Protein AF-A0A9D2NSE6-F1 (afdb_monomer_lite)

Structure (mmCIF, N/CA/C/O backbone):
data_AF-A0A9D2NSE6-F1
#
_entry.id   AF-A0A9D2NSE6-F1
#
loop_
_atom_site.group_PDB
_atom_site.id
_atom_site.type_symbol
_atom_site.label_atom_id
_atom_site.label_alt_id
_atom_site.label_comp_id
_atom_site.label_asym_id
_atom_site.label_entity_id
_atom_site.label_seq_id
_atom_site.pdbx_PDB_ins_code
_atom_site.Cartn_x
_atom_site.Cartn_y
_atom_site.Cartn_z
_atom_site.occupancy
_atom_site.B_iso_or_equiv
_atom_site.auth_seq_id
_atom_site.auth_comp_id
_atom_site.auth_asym_id
_atom_site.auth_atom_id
_atom_site.pdbx_PDB_model_num
ATOM 1 N N . MET A 1 1 ? -14.611 -9.657 7.218 1.00 71.12 1 MET A N 1
ATOM 2 C CA . MET A 1 1 ? -13.631 -9.070 8.160 1.00 71.12 1 MET A CA 1
ATOM 3 C C . MET A 1 1 ? -12.341 -9.881 8.215 1.00 71.12 1 MET A C 1
ATOM 5 O O . MET A 1 1 ? -11.346 -9.381 7.720 1.00 71.12 1 MET A O 1
ATOM 9 N N . ILE A 1 2 ? -12.349 -11.132 8.695 1.00 82.56 2 ILE A N 1
ATOM 10 C CA . ILE A 1 2 ? -11.124 -11.952 8.850 1.00 82.56 2 ILE A CA 1
ATOM 11 C C . ILE A 1 2 ? -10.348 -12.125 7.530 1.00 82.56 2 ILE A C 1
ATOM 13 O O . ILE A 1 2 ? -9.173 -11.786 7.478 1.00 82.56 2 ILE A O 1
ATOM 17 N N . ARG A 1 3 ? -11.019 -12.515 6.432 1.00 88.94 3 ARG A N 1
ATOM 18 C CA . ARG A 1 3 ? -10.383 -12.652 5.101 1.00 88.94 3 ARG A CA 1
ATOM 19 C C . ARG A 1 3 ? -9.659 -11.383 4.636 1.00 88.94 3 ARG A C 1
ATOM 21 O O . ARG A 1 3 ? -8.549 -11.450 4.132 1.00 88.94 3 ARG A O 1
ATOM 28 N N . HIS A 1 4 ? -10.280 -10.223 4.843 1.00 88.62 4 HIS A N 1
ATOM 29 C CA . HIS A 1 4 ? -9.702 -8.935 4.457 1.00 88.62 4 HIS A CA 1
ATOM 30 C C . HIS A 1 4 ? -8.431 -8.618 5.256 1.00 88.62 4 HIS A C 1
ATOM 32 O O . HIS A 1 4 ? -7.447 -8.169 4.682 1.00 88.62 4 HIS A O 1
ATOM 38 N N . VAL A 1 5 ? -8.428 -8.911 6.561 1.00 89.44 5 VAL A N 1
ATOM 39 C CA . VAL A 1 5 ? -7.245 -8.738 7.417 1.00 89.44 5 VAL A CA 1
ATOM 40 C C . VAL A 1 5 ? -6.118 -9.681 6.993 1.00 89.44 5 VAL A C 1
ATOM 42 O O . VAL A 1 5 ? -4.980 -9.237 6.890 1.00 89.44 5 VAL A O 1
ATOM 45 N N . CYS A 1 6 ? -6.420 -10.945 6.674 1.00 91.75 6 CYS A N 1
ATOM 46 C CA . CYS A 1 6 ? -5.422 -11.886 6.157 1.00 91.75 6 CYS A CA 1
ATOM 47 C C . CYS A 1 6 ? -4.772 -11.377 4.863 1.00 91.75 6 CYS A C 1
ATOM 49 O O . CYS A 1 6 ? -3.548 -11.385 4.757 1.00 91.75 6 CYS A O 1
ATOM 51 N N . TYR A 1 7 ? -5.565 -10.872 3.910 1.00 92.69 7 TYR A N 1
ATOM 52 C CA . TYR A 1 7 ? -5.023 -10.286 2.681 1.00 92.69 7 TYR A CA 1
ATOM 53 C C . TYR A 1 7 ? -4.206 -9.022 2.939 1.00 92.69 7 TYR A C 1
ATOM 55 O O . TYR A 1 7 ? -3.170 -8.846 2.310 1.00 92.69 7 TYR A O 1
ATOM 63 N N . ALA A 1 8 ? -4.620 -8.167 3.877 1.00 92.06 8 ALA A N 1
ATOM 64 C CA . ALA A 1 8 ? -3.844 -6.989 4.249 1.00 92.06 8 ALA A CA 1
ATOM 65 C C . ALA A 1 8 ? -2.481 -7.375 4.846 1.00 92.06 8 ALA A C 1
ATOM 67 O O . ALA A 1 8 ? -1.469 -6.781 4.485 1.00 92.06 8 ALA A O 1
ATOM 68 N N . ILE A 1 9 ? -2.432 -8.398 5.707 1.00 93.19 9 ILE A N 1
ATOM 69 C CA . ILE A 1 9 ? -1.177 -8.918 6.271 1.00 93.19 9 ILE A CA 1
ATOM 70 C C . ILE A 1 9 ? -0.292 -9.492 5.162 1.00 93.19 9 ILE A C 1
ATOM 72 O O . ILE A 1 9 ? 0.872 -9.113 5.065 1.00 93.19 9 ILE A O 1
ATOM 76 N N . ALA A 1 10 ? -0.841 -10.348 4.296 1.00 94.62 10 ALA A N 1
ATOM 77 C CA . ALA A 1 10 ? -0.094 -10.914 3.174 1.00 94.62 10 ALA A CA 1
ATOM 78 C C . ALA A 1 10 ? 0.463 -9.811 2.258 1.00 94.62 10 ALA A C 1
ATOM 80 O O . ALA A 1 10 ? 1.653 -9.804 1.963 1.00 94.62 10 ALA A O 1
ATOM 81 N N . LEU A 1 11 ? -0.365 -8.824 1.898 1.00 93.94 11 LEU A N 1
ATOM 82 C CA . LEU A 1 11 ? 0.042 -7.665 1.102 1.00 93.94 11 LEU A CA 1
ATOM 83 C C . LEU A 1 11 ? 1.183 -6.889 1.770 1.00 93.94 11 LEU A C 1
ATOM 85 O O . LEU A 1 11 ? 2.143 -6.525 1.104 1.00 93.94 11 LEU A O 1
ATOM 89 N N . THR A 1 12 ? 1.094 -6.666 3.082 1.00 93.00 12 THR A N 1
ATOM 90 C CA . THR A 1 12 ? 2.123 -5.971 3.873 1.00 93.00 12 THR A CA 1
ATOM 91 C C . THR A 1 12 ? 3.460 -6.699 3.799 1.00 93.00 12 THR A C 1
ATOM 93 O O . THR A 1 12 ? 4.483 -6.084 3.506 1.00 93.00 12 THR A O 1
ATOM 96 N N . VAL A 1 13 ? 3.448 -8.009 4.059 1.00 94.75 13 VAL A N 1
ATOM 97 C CA . VAL A 1 13 ? 4.656 -8.842 4.079 1.00 94.75 13 VAL A CA 1
ATOM 98 C C . VAL A 1 13 ? 5.269 -8.918 2.685 1.00 94.75 13 VAL A C 1
ATOM 100 O O . VAL A 1 13 ? 6.463 -8.673 2.534 1.00 94.75 13 VAL A O 1
ATOM 103 N N . CYS A 1 14 ? 4.461 -9.177 1.656 1.00 94.44 14 CYS A N 1
ATOM 104 C CA . CYS A 1 14 ? 4.936 -9.219 0.277 1.00 94.44 14 CYS A CA 1
ATOM 105 C C . CYS A 1 14 ? 5.496 -7.865 -0.176 1.00 94.44 14 CYS A C 1
ATOM 107 O O . CYS A 1 14 ? 6.561 -7.838 -0.781 1.00 94.44 14 CYS A O 1
ATOM 109 N N . ALA A 1 15 ? 4.834 -6.749 0.146 1.00 92.06 15 ALA A N 1
ATOM 110 C CA . ALA A 1 15 ? 5.314 -5.414 -0.210 1.00 92.06 15 ALA A CA 1
ATOM 111 C C . ALA A 1 15 ? 6.628 -5.057 0.504 1.00 92.06 15 ALA A C 1
ATOM 113 O O . ALA A 1 15 ? 7.501 -4.441 -0.101 1.00 92.06 15 ALA A O 1
ATOM 114 N N . LEU A 1 16 ? 6.791 -5.467 1.768 1.00 91.69 16 LEU A N 1
ATOM 115 C CA . LEU A 1 16 ? 8.039 -5.294 2.512 1.00 91.69 16 LEU A CA 1
ATOM 116 C C . LEU A 1 16 ? 9.179 -6.110 1.890 1.00 91.69 16 LEU A C 1
ATOM 118 O O . LEU A 1 16 ? 10.245 -5.559 1.634 1.00 91.69 16 LEU A O 1
ATOM 122 N N . LEU A 1 17 ? 8.954 -7.401 1.626 1.00 93.94 17 LEU A N 1
ATOM 123 C CA . LEU A 1 17 ? 9.956 -8.267 0.998 1.00 93.94 17 LEU A CA 1
ATOM 124 C C . LEU A 1 17 ? 10.332 -7.757 -0.393 1.00 93.94 17 LEU A C 1
ATOM 126 O O . LEU A 1 17 ? 11.513 -7.641 -0.700 1.00 93.94 17 LEU A O 1
ATOM 130 N N . HIS A 1 18 ? 9.339 -7.377 -1.198 1.00 91.25 18 HIS A N 1
ATOM 131 C CA . HIS A 1 18 ? 9.561 -6.778 -2.508 1.00 91.25 18 HIS A CA 1
ATOM 132 C C . HIS A 1 18 ? 10.416 -5.509 -2.409 1.00 91.25 18 HIS A C 1
ATOM 134 O O . HIS A 1 18 ? 11.391 -5.382 -3.138 1.00 91.25 18 HIS A O 1
ATOM 140 N N . GLY A 1 19 ? 10.101 -4.605 -1.475 1.00 87.81 19 GLY A N 1
ATOM 141 C CA . GLY A 1 19 ? 10.863 -3.374 -1.267 1.00 87.81 19 GLY A CA 1
ATOM 142 C C . GLY A 1 19 ? 12.290 -3.597 -0.757 1.00 87.81 19 GLY A C 1
ATOM 143 O O . GLY A 1 19 ? 13.181 -2.851 -1.143 1.00 87.81 19 GLY A O 1
ATOM 144 N N . LEU A 1 20 ? 12.525 -4.618 0.073 1.00 87.56 20 LEU A N 1
ATOM 145 C CA . LEU A 1 20 ? 13.869 -4.986 0.546 1.00 87.56 20 LEU A CA 1
ATOM 146 C C . LEU A 1 20 ? 14.722 -5.640 -0.548 1.00 87.56 20 LEU A C 1
ATOM 148 O O . LEU A 1 20 ? 15.937 -5.480 -0.550 1.00 87.56 20 LEU A O 1
ATOM 152 N N . MET A 1 21 ? 14.093 -6.391 -1.453 1.00 87.88 21 MET A N 1
ATOM 153 C CA . MET A 1 21 ? 14.761 -7.044 -2.584 1.00 87.88 21 MET A CA 1
ATOM 154 C C . MET A 1 21 ? 14.919 -6.118 -3.797 1.00 87.88 21 MET A C 1
ATOM 156 O O . MET A 1 21 ? 15.659 -6.444 -4.726 1.00 87.88 21 MET A O 1
ATOM 160 N N . ALA A 1 22 ? 14.211 -4.988 -3.819 1.00 80.12 22 ALA A N 1
ATOM 161 C CA . ALA A 1 22 ? 14.322 -3.993 -4.869 1.00 80.12 22 ALA A CA 1
ATOM 162 C C . ALA A 1 22 ? 15.662 -3.249 -4.736 1.00 80.12 22 ALA A C 1
ATOM 164 O O . ALA A 1 22 ? 15.848 -2.430 -3.840 1.00 80.12 22 ALA A O 1
ATOM 165 N N . ASN A 1 23 ? 16.591 -3.553 -5.645 1.00 77.06 23 ASN A N 1
ATOM 166 C CA . ASN A 1 23 ? 17.834 -2.803 -5.855 1.00 77.06 23 ASN A CA 1
ATOM 167 C C . ASN A 1 23 ? 17.555 -1.402 -6.451 1.00 77.06 23 ASN A C 1
ATOM 169 O O . ASN A 1 23 ? 16.403 -0.976 -6.544 1.00 77.06 23 ASN A O 1
ATOM 173 N N . ASP A 1 24 ? 18.604 -0.706 -6.907 1.00 76.62 24 ASP A N 1
ATOM 174 C CA . ASP A 1 24 ? 18.570 0.608 -7.576 1.00 76.62 24 ASP A CA 1
ATOM 175 C C . ASP A 1 24 ? 17.892 0.595 -8.967 1.00 76.62 24 ASP A C 1
ATOM 177 O O . ASP A 1 24 ? 18.428 1.072 -9.965 1.00 76.62 24 ASP A O 1
ATOM 181 N N . ALA A 1 25 ? 16.687 0.036 -9.053 1.00 80.00 25 ALA A N 1
ATOM 182 C CA . ALA A 1 25 ? 15.853 0.092 -10.240 1.00 80.00 25 ALA A CA 1
ATOM 183 C C . ALA A 1 25 ? 15.258 1.507 -10.413 1.00 80.00 25 ALA A C 1
ATOM 185 O O . ALA A 1 25 ? 14.899 2.150 -9.417 1.00 80.00 25 ALA A O 1
ATOM 186 N N . PRO A 1 26 ? 15.056 1.986 -11.654 1.00 79.38 26 PRO A N 1
ATOM 187 C CA . PRO A 1 26 ? 14.500 3.317 -11.933 1.00 79.38 26 PRO A CA 1
ATOM 188 C C . PRO A 1 26 ? 13.128 3.550 -11.271 1.00 79.38 26 PRO A C 1
ATOM 190 O O . PRO A 1 26 ? 12.820 4.652 -10.813 1.00 79.38 26 PRO A O 1
ATOM 193 N N . ALA A 1 27 ? 12.330 2.492 -11.099 1.00 85.56 27 ALA A N 1
ATOM 194 C CA . ALA A 1 27 ? 11.032 2.562 -10.435 1.00 85.56 27 ALA A CA 1
ATOM 195 C C . ALA A 1 27 ? 11.078 2.565 -8.891 1.00 85.56 27 ALA A C 1
ATOM 197 O O . ALA A 1 27 ? 10.025 2.697 -8.252 1.00 85.56 27 ALA A O 1
ATOM 198 N N . MET A 1 28 ? 12.256 2.486 -8.259 1.00 88.88 28 MET A N 1
ATOM 199 C CA . MET A 1 28 ? 12.384 2.357 -6.801 1.00 88.88 28 MET A CA 1
ATOM 200 C C . MET A 1 28 ? 11.778 3.542 -6.034 1.00 88.88 28 MET A C 1
ATOM 202 O O . MET A 1 28 ? 11.146 3.345 -4.994 1.00 88.88 28 MET A O 1
ATOM 206 N N . LEU A 1 29 ? 11.911 4.773 -6.542 1.00 89.38 29 LEU A N 1
ATOM 207 C CA . LEU A 1 29 ? 11.335 5.953 -5.884 1.00 89.38 29 LEU A CA 1
ATOM 208 C C . LEU A 1 29 ? 9.804 5.860 -5.803 1.00 89.38 29 LEU A C 1
ATOM 210 O O . LEU A 1 29 ? 9.224 6.054 -4.735 1.00 89.38 29 LEU A O 1
ATOM 214 N N . SER A 1 30 ? 9.157 5.502 -6.916 1.00 91.75 30 SER A N 1
ATOM 215 C CA . SER A 1 30 ? 7.701 5.314 -6.963 1.00 91.75 30 SER A CA 1
ATOM 216 C C . SER A 1 30 ? 7.228 4.184 -6.038 1.00 91.75 30 SER A C 1
ATOM 218 O O . SER A 1 30 ? 6.219 4.338 -5.347 1.00 91.75 30 SER A O 1
ATOM 220 N N . GLY A 1 31 ? 8.008 3.100 -5.932 1.00 91.19 31 GLY A N 1
ATOM 221 C CA . GLY A 1 31 ? 7.734 1.989 -5.019 1.00 91.19 31 GLY A CA 1
ATOM 222 C C . GLY A 1 31 ? 7.819 2.397 -3.547 1.00 91.19 31 GLY A C 1
ATOM 223 O O . GLY A 1 31 ? 6.923 2.079 -2.766 1.00 91.19 31 GLY A O 1
ATOM 224 N N . LYS A 1 32 ? 8.833 3.187 -3.163 1.00 91.75 32 LYS A N 1
ATOM 225 C CA . LYS A 1 32 ? 8.977 3.720 -1.793 1.00 91.75 32 LYS A CA 1
ATOM 226 C C . LYS A 1 32 ? 7.788 4.593 -1.388 1.00 91.75 32 LYS A C 1
ATOM 228 O O . LYS A 1 32 ? 7.280 4.452 -0.277 1.00 91.75 32 LYS A O 1
ATOM 233 N N . ILE A 1 33 ? 7.306 5.455 -2.288 1.00 93.12 33 ILE A N 1
ATOM 234 C CA . ILE A 1 33 ? 6.133 6.309 -2.034 1.00 93.12 33 ILE A CA 1
ATOM 235 C C . ILE A 1 33 ? 4.874 5.451 -1.829 1.00 93.12 33 ILE A C 1
ATOM 237 O O . ILE A 1 33 ? 4.147 5.649 -0.852 1.00 93.12 33 ILE A O 1
ATOM 241 N N . ALA A 1 34 ? 4.638 4.467 -2.705 1.00 94.50 34 ALA A N 1
ATOM 242 C CA . ALA A 1 34 ? 3.516 3.536 -2.574 1.00 94.50 34 ALA A CA 1
ATOM 243 C C . ALA A 1 34 ? 3.583 2.740 -1.258 1.00 94.50 34 ALA A C 1
ATOM 245 O O . ALA A 1 34 ? 2.572 2.572 -0.571 1.00 94.50 34 ALA A O 1
ATOM 246 N N . TRP A 1 35 ? 4.784 2.310 -0.867 1.00 94.06 35 TRP A N 1
ATOM 247 C CA . TRP A 1 35 ? 5.020 1.564 0.363 1.00 94.06 35 TRP A CA 1
ATOM 248 C C . TRP A 1 35 ? 4.744 2.396 1.624 1.00 94.06 35 TRP A C 1
ATOM 250 O O . TRP A 1 35 ? 4.049 1.927 2.526 1.00 94.06 35 TRP A O 1
ATOM 260 N N . ILE A 1 36 ? 5.188 3.657 1.673 1.00 93.88 36 ILE A N 1
ATOM 261 C CA . ILE A 1 36 ? 4.881 4.574 2.786 1.00 93.88 36 ILE A CA 1
ATOM 262 C C . ILE A 1 36 ? 3.366 4.787 2.910 1.00 93.88 36 ILE A C 1
ATOM 264 O O . ILE A 1 36 ? 2.818 4.720 4.013 1.00 93.88 36 ILE A O 1
ATOM 268 N N . ALA A 1 37 ? 2.666 4.994 1.792 1.00 94.38 37 ALA A N 1
ATOM 269 C CA . ALA A 1 37 ? 1.213 5.146 1.797 1.00 94.38 37 ALA A CA 1
ATOM 270 C C . ALA A 1 37 ? 0.501 3.879 2.311 1.00 94.38 37 ALA A C 1
ATOM 272 O O . ALA A 1 37 ? -0.446 3.977 3.097 1.00 94.38 37 ALA A O 1
ATOM 273 N N . LEU A 1 38 ? 0.987 2.690 1.935 1.00 94.69 38 LEU A N 1
ATOM 274 C CA . LEU A 1 38 ? 0.489 1.413 2.451 1.00 94.69 38 LEU A CA 1
ATOM 275 C C . LEU A 1 38 ? 0.722 1.285 3.967 1.00 94.69 38 LEU A C 1
ATOM 277 O O . LEU A 1 38 ? -0.190 0.879 4.689 1.00 94.69 38 LEU A O 1
ATOM 281 N N . MET A 1 39 ? 1.892 1.689 4.477 1.00 93.25 39 MET A N 1
ATOM 282 C CA . MET A 1 39 ? 2.167 1.701 5.921 1.00 93.25 39 MET A CA 1
ATOM 283 C C . MET A 1 39 ? 1.215 2.629 6.676 1.00 93.25 39 MET A C 1
ATOM 285 O O . MET A 1 39 ? 0.671 2.242 7.711 1.00 93.25 39 MET A O 1
ATOM 289 N N . LEU A 1 40 ? 0.941 3.822 6.141 1.00 93.56 40 LEU A N 1
ATOM 290 C CA . LEU A 1 40 ? -0.043 4.741 6.719 1.00 93.56 40 LEU A CA 1
ATO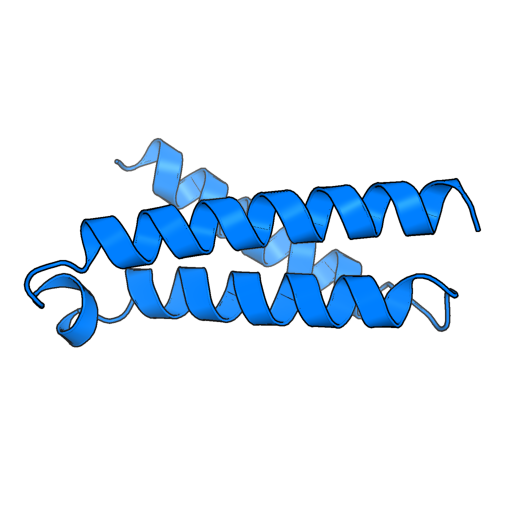M 291 C C . LEU A 1 40 ? -1.451 4.129 6.730 1.00 93.56 40 LEU A C 1
ATOM 293 O O . LEU A 1 40 ? -2.178 4.275 7.717 1.00 93.56 40 LEU A O 1
ATOM 297 N N . LEU A 1 41 ? -1.830 3.406 5.671 1.00 94.50 41 LEU A N 1
ATOM 298 C CA . LEU A 1 41 ? -3.118 2.717 5.594 1.00 94.50 41 LEU A CA 1
ATOM 299 C C . LEU A 1 41 ? -3.254 1.665 6.694 1.00 94.50 41 LEU A C 1
ATOM 301 O O . LEU A 1 41 ? -4.264 1.642 7.405 1.00 94.50 41 LEU A O 1
ATOM 305 N N . ILE A 1 42 ? -2.226 0.843 6.882 1.00 93.19 42 ILE A N 1
ATOM 306 C CA . ILE A 1 42 ? -2.206 -0.204 7.906 1.00 93.19 42 ILE A CA 1
ATOM 307 C C . ILE A 1 42 ? -2.182 0.410 9.304 1.00 93.19 42 ILE A C 1
ATOM 309 O O . ILE A 1 42 ? -2.960 -0.004 10.163 1.00 93.19 42 ILE A O 1
ATOM 313 N N . LEU A 1 43 ? -1.371 1.446 9.534 1.00 91.56 43 LEU A N 1
ATOM 314 C CA . LEU A 1 43 ? -1.310 2.145 10.817 1.00 91.56 43 LEU A CA 1
ATOM 315 C C . LEU A 1 43 ? -2.666 2.760 11.185 1.00 91.56 43 LEU A C 1
ATOM 317 O O . LEU A 1 43 ? -3.119 2.631 12.326 1.00 91.56 43 LEU A O 1
ATOM 321 N N . SER A 1 44 ? -3.355 3.353 10.202 1.00 91.31 44 SER A N 1
ATOM 322 C CA . SER A 1 44 ? -4.714 3.870 10.383 1.00 91.31 44 SER A CA 1
ATOM 323 C C . SER A 1 44 ? -5.697 2.774 10.789 1.00 91.31 44 SER A C 1
ATOM 325 O O . SER A 1 44 ? -6.631 3.037 11.547 1.00 91.31 44 SER A O 1
ATOM 327 N N . ALA A 1 45 ? -5.491 1.545 10.309 1.00 88.44 45 ALA A N 1
ATOM 328 C CA . ALA A 1 45 ? -6.344 0.412 10.615 1.00 88.44 45 ALA A CA 1
ATOM 329 C C . ALA A 1 45 ? -6.022 -0.194 11.985 1.00 88.44 45 ALA A C 1
ATOM 331 O O . ALA A 1 45 ? -6.951 -0.446 12.749 1.00 88.44 45 ALA A O 1
ATOM 332 N N . VAL A 1 46 ? -4.749 -0.410 12.326 1.00 88.56 46 VAL A N 1
ATOM 333 C CA . VAL A 1 46 ? -4.308 -1.042 13.586 1.00 88.56 46 VAL A CA 1
ATOM 334 C C . VAL A 1 46 ? -4.534 -0.128 14.793 1.00 88.56 46 VAL A C 1
ATOM 336 O O . VAL A 1 46 ? -4.906 -0.606 15.866 1.00 88.56 46 VAL A O 1
ATOM 339 N N . SER A 1 47 ? -4.380 1.188 14.631 1.00 87.88 47 SER A N 1
ATOM 340 C CA . SER A 1 47 ? -4.548 2.142 15.727 1.00 87.88 47 SER A CA 1
ATOM 341 C C . SER A 1 47 ? -5.998 2.197 16.218 1.00 87.88 47 SER A C 1
ATOM 343 O O . SER A 1 47 ? -6.879 2.792 15.590 1.00 87.88 47 SER A O 1
ATOM 345 N N . ARG A 1 48 ? -6.249 1.621 17.403 1.00 84.56 48 ARG A N 1
ATOM 346 C CA . ARG A 1 48 ? -7.571 1.627 18.055 1.00 84.56 48 ARG A CA 1
ATOM 347 C C . ARG A 1 48 ? -8.100 3.050 18.252 1.00 84.56 48 ARG A C 1
ATOM 349 O O . ARG A 1 48 ? -9.281 3.290 18.034 1.00 84.56 48 ARG A O 1
ATOM 356 N N . ARG A 1 49 ? -7.208 3.995 18.578 1.00 84.12 49 ARG A N 1
ATOM 357 C CA . ARG A 1 49 ? -7.518 5.426 18.726 1.00 84.12 49 ARG A CA 1
ATOM 358 C C . ARG A 1 49 ? -7.982 6.065 17.418 1.00 84.12 49 ARG A C 1
ATOM 360 O O . ARG A 1 49 ? -8.820 6.957 17.449 1.00 84.12 49 ARG A O 1
ATOM 367 N N . MET A 1 50 ? -7.424 5.656 16.280 1.00 82.38 50 MET A N 1
ATOM 368 C CA . MET A 1 50 ? -7.853 6.173 14.978 1.00 82.38 50 MET A CA 1
ATOM 369 C C . MET A 1 50 ? -9.174 5.548 14.549 1.00 82.38 50 MET A C 1
ATOM 371 O O . MET A 1 50 ? -10.035 6.263 14.049 1.00 82.38 50 MET A O 1
ATOM 375 N N . ARG A 1 51 ? -9.361 4.248 14.801 1.00 85.88 51 ARG A N 1
ATOM 376 C CA . ARG A 1 51 ? -10.567 3.511 14.408 1.00 85.88 51 ARG A CA 1
ATOM 377 C C . ARG A 1 51 ? -11.843 4.014 15.091 1.00 85.88 51 ARG A C 1
ATOM 379 O O . ARG A 1 51 ? -12.915 3.923 14.506 1.00 85.88 51 ARG A O 1
ATOM 386 N N . THR A 1 52 ? -11.734 4.552 16.306 1.00 87.12 52 THR A N 1
ATOM 387 C CA . THR A 1 52 ? -12.872 5.117 17.051 1.00 87.12 52 THR A CA 1
ATOM 388 C C . THR A 1 52 ? -13.223 6.549 16.650 1.00 87.12 52 THR A C 1
ATOM 390 O O . THR A 1 52 ? -14.254 7.057 17.086 1.00 87.12 52 THR A O 1
ATOM 393 N N . ARG A 1 53 ? -12.403 7.223 15.829 1.00 88.88 53 ARG A N 1
ATOM 394 C CA . ARG A 1 53 ? -12.707 8.590 15.390 1.00 88.88 53 ARG A CA 1
ATOM 395 C C . ARG A 1 53 ? -13.858 8.604 14.376 1.00 88.88 53 ARG A C 1
ATOM 397 O O . ARG A 1 53 ? -13.860 7.790 13.444 1.00 88.88 53 ARG A O 1
ATOM 404 N N . PRO A 1 54 ? -14.790 9.568 14.483 1.00 86.31 54 PRO A N 1
ATOM 405 C CA . PRO A 1 54 ? -15.806 9.770 13.460 1.00 86.31 54 PRO A CA 1
ATOM 406 C C . PRO A 1 54 ? -15.123 10.078 12.120 1.00 86.31 54 PRO A C 1
ATOM 408 O O . PRO A 1 54 ? -14.191 10.876 12.048 1.00 86.31 54 PRO A O 1
ATOM 411 N N . GLY A 1 55 ? -15.545 9.391 11.058 1.00 88.94 55 GLY A N 1
ATOM 412 C CA . GLY A 1 55 ? -14.960 9.544 9.722 1.00 88.94 55 GLY A CA 1
ATOM 413 C C . GLY A 1 55 ? -13.748 8.655 9.416 1.00 88.94 55 GLY A C 1
ATOM 414 O O . GLY A 1 55 ? -13.286 8.674 8.274 1.00 88.94 55 GLY A O 1
ATOM 415 N N . TRP A 1 56 ? -13.279 7.816 10.351 1.00 92.94 56 TRP A N 1
ATOM 416 C CA . TRP A 1 56 ? -12.187 6.860 10.098 1.00 92.94 56 TRP A CA 1
ATOM 417 C C . TRP A 1 56 ? -12.413 6.020 8.837 1.00 92.94 56 TRP A C 1
ATOM 419 O O . TRP A 1 56 ? -11.526 5.915 7.996 1.00 92.94 56 TRP A O 1
ATOM 429 N N . ALA A 1 57 ? -13.623 5.482 8.659 1.00 91.31 57 ALA A N 1
ATOM 430 C CA . ALA A 1 57 ? -13.949 4.654 7.501 1.00 91.31 57 ALA A CA 1
ATOM 431 C C . ALA A 1 57 ? -13.813 5.420 6.171 1.00 91.31 57 ALA A C 1
ATOM 433 O O . ALA A 1 57 ? -13.413 4.835 5.167 1.00 91.31 57 ALA A O 1
ATOM 434 N N . LYS A 1 58 ? -14.109 6.729 6.159 1.00 93.25 58 LYS A N 1
ATOM 435 C CA . LYS A 1 58 ? -13.927 7.584 4.978 1.00 93.25 58 LYS A CA 1
ATOM 436 C C . LYS A 1 58 ? -12.440 7.782 4.690 1.00 93.25 58 LYS A C 1
ATOM 438 O O . LYS A 1 58 ? -12.018 7.574 3.559 1.00 93.25 58 LYS A O 1
ATOM 443 N N . VAL A 1 59 ? -11.650 8.105 5.716 1.00 92.31 59 VAL A N 1
ATOM 444 C CA . VAL A 1 59 ? -10.191 8.267 5.599 1.00 92.31 59 VAL A CA 1
ATOM 445 C C . VAL A 1 59 ? -9.532 6.976 5.120 1.00 92.31 59 VAL A C 1
ATOM 447 O O . VAL A 1 59 ? -8.766 7.004 4.164 1.00 92.31 59 VAL A O 1
ATOM 450 N N . HIS A 1 60 ? -9.875 5.837 5.721 1.00 94.12 60 HIS A N 1
ATOM 451 C CA . HIS A 1 60 ? -9.327 4.536 5.349 1.00 94.12 60 HIS A CA 1
ATOM 452 C C . HIS A 1 60 ? -9.646 4.173 3.890 1.00 94.12 60 HIS A C 1
ATOM 454 O O . HIS A 1 60 ? -8.770 3.698 3.170 1.00 94.12 60 HIS A O 1
ATOM 460 N N . ARG A 1 61 ? -10.870 4.453 3.412 1.00 94.56 61 ARG A N 1
ATOM 461 C CA . ARG A 1 61 ? -11.244 4.242 2.001 1.00 94.56 61 ARG A CA 1
ATOM 462 C C . ARG A 1 61 ? -10.497 5.167 1.044 1.00 94.56 61 ARG A C 1
ATOM 464 O O . ARG A 1 61 ? -10.004 4.685 0.031 1.00 94.56 61 ARG A O 1
ATOM 471 N N . ILE A 1 62 ? -10.398 6.461 1.357 1.00 95.69 62 ILE A N 1
ATOM 472 C CA . ILE A 1 62 ? -9.650 7.423 0.529 1.00 95.69 62 ILE A CA 1
ATOM 473 C C . ILE A 1 62 ? -8.190 6.984 0.430 1.00 95.69 62 ILE A C 1
ATOM 475 O O . ILE A 1 62 ? -7.649 6.877 -0.664 1.00 95.69 62 ILE A O 1
ATOM 479 N N . LEU A 1 63 ? -7.580 6.643 1.564 1.00 94.44 63 LEU A N 1
ATOM 480 C CA . LEU A 1 63 ? -6.196 6.197 1.611 1.00 94.44 63 LEU A CA 1
ATOM 481 C C . LEU A 1 63 ? -5.997 4.872 0.858 1.00 94.44 63 LEU A C 1
ATOM 483 O O . LEU A 1 63 ? -4.997 4.718 0.167 1.00 94.44 63 LEU A O 1
ATOM 487 N N . SER A 1 64 ? -6.972 3.958 0.902 1.00 95.75 64 SER A N 1
ATOM 488 C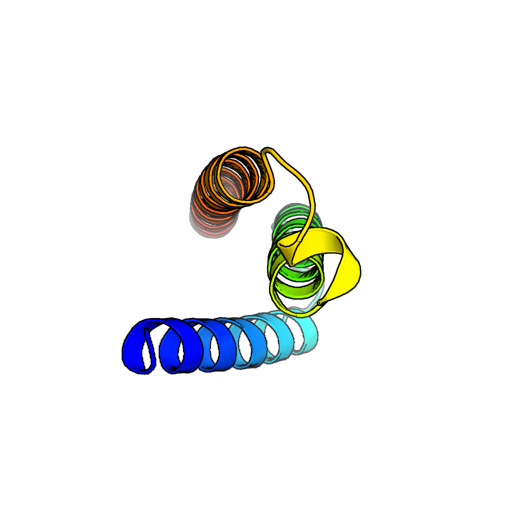 CA . SER A 1 64 ? -6.960 2.735 0.084 1.00 95.75 64 SER A CA 1
ATOM 489 C C . SER A 1 64 ? -6.977 3.046 -1.415 1.00 95.75 64 SER A C 1
ATOM 491 O O . SER A 1 64 ? -6.220 2.441 -2.169 1.00 95.75 64 SER A O 1
ATOM 493 N N . ALA A 1 65 ? -7.798 4.008 -1.850 1.00 97.00 65 ALA A N 1
ATOM 494 C CA . ALA A 1 65 ? -7.838 4.442 -3.246 1.00 97.00 65 ALA A CA 1
ATOM 495 C C . ALA A 1 65 ? -6.516 5.100 -3.676 1.00 97.00 65 ALA A C 1
ATOM 497 O O . ALA A 1 65 ? -6.006 4.802 -4.753 1.00 97.00 65 ALA A O 1
ATOM 498 N N . CYS A 1 66 ? -5.914 5.931 -2.818 1.00 96.56 66 CYS A N 1
ATOM 499 C CA . CYS A 1 66 ? -4.594 6.510 -3.071 1.00 96.56 66 CYS A CA 1
ATOM 500 C C . CYS A 1 66 ? -3.509 5.431 -3.196 1.00 96.56 66 CYS A C 1
ATOM 502 O O . CYS A 1 66 ? -2.728 5.468 -4.141 1.00 96.56 66 CYS A O 1
ATOM 504 N N . VAL A 1 67 ? -3.476 4.453 -2.282 1.00 96.00 67 VAL A N 1
ATOM 505 C CA . VAL A 1 67 ? -2.527 3.326 -2.338 1.00 96.00 67 VAL A CA 1
ATOM 506 C C . VAL A 1 67 ? -2.711 2.525 -3.625 1.00 96.00 67 VAL A C 1
ATOM 508 O O . VAL A 1 67 ? -1.725 2.214 -4.285 1.00 96.00 67 VAL A O 1
ATOM 511 N N . PHE A 1 68 ? -3.953 2.243 -4.024 1.00 96.81 68 PHE A N 1
ATOM 512 C CA . PHE A 1 68 ? -4.243 1.556 -5.282 1.00 96.81 68 PHE A CA 1
ATOM 513 C C . PHE A 1 68 ? -3.683 2.310 -6.498 1.00 96.81 68 PHE A C 1
ATOM 515 O O . PHE A 1 68 ? -2.984 1.715 -7.316 1.00 96.81 68 PHE A O 1
ATOM 522 N N . LEU A 1 69 ? -3.932 3.620 -6.591 1.00 97.50 69 LEU A N 1
ATOM 523 C CA . LEU A 1 69 ? -3.415 4.447 -7.685 1.00 97.50 69 LEU A CA 1
ATOM 524 C C . LEU A 1 69 ? -1.882 4.503 -7.692 1.00 97.50 69 LEU A C 1
ATOM 526 O O . LEU A 1 69 ? -1.275 4.395 -8.752 1.00 97.50 69 LEU A O 1
ATOM 530 N N . LEU A 1 70 ? -1.250 4.626 -6.522 1.00 95.69 70 LEU A N 1
ATOM 531 C CA . LEU A 1 70 ? 0.211 4.627 -6.406 1.00 95.69 70 LEU A CA 1
ATOM 532 C C . LEU A 1 70 ? 0.825 3.296 -6.850 1.00 95.69 70 LEU A C 1
ATOM 534 O O . LEU A 1 70 ? 1.834 3.302 -7.549 1.00 95.69 70 LEU A O 1
ATOM 538 N N . ILE A 1 71 ? 0.210 2.167 -6.485 1.00 94.81 71 ILE A N 1
ATOM 539 C CA . ILE A 1 71 ? 0.643 0.841 -6.943 1.00 94.81 71 ILE A CA 1
ATOM 540 C C . ILE A 1 71 ? 0.496 0.731 -8.463 1.00 94.81 71 ILE A C 1
ATOM 542 O O . ILE A 1 71 ? 1.422 0.272 -9.124 1.00 94.81 71 ILE A O 1
ATOM 546 N N . LEU A 1 72 ? -0.626 1.189 -9.028 1.00 96.50 72 LEU A N 1
ATOM 547 C CA . LEU A 1 72 ? -0.839 1.180 -10.476 1.00 96.50 72 LEU A CA 1
ATOM 548 C C . LEU A 1 72 ? 0.245 1.984 -11.207 1.00 96.50 72 LEU A C 1
ATOM 550 O O . LEU A 1 72 ? 0.846 1.482 -12.153 1.00 96.50 72 LEU A O 1
ATOM 554 N N . VAL A 1 73 ? 0.536 3.201 -10.737 1.00 95.31 73 VAL A N 1
ATOM 555 C CA . VAL A 1 73 ? 1.603 4.046 -11.293 1.00 95.31 73 VAL A CA 1
ATOM 556 C C . VAL A 1 73 ? 2.971 3.385 -11.138 1.00 95.31 73 VAL A C 1
ATOM 558 O O . VAL A 1 73 ? 3.749 3.401 -12.084 1.00 95.31 73 VAL A O 1
ATOM 561 N N . HIS A 1 74 ? 3.267 2.777 -9.986 1.00 93.81 74 HIS A N 1
ATOM 562 C CA . HIS A 1 74 ? 4.533 2.081 -9.762 1.00 93.81 74 HIS A CA 1
ATOM 563 C C . HIS A 1 74 ? 4.727 0.910 -10.733 1.00 93.81 74 HIS A C 1
ATOM 565 O O . HIS A 1 74 ? 5.802 0.787 -11.313 1.00 93.81 74 HIS A O 1
ATOM 571 N N . ILE A 1 75 ? 3.690 0.095 -10.952 1.00 93.44 75 ILE A N 1
ATOM 572 C CA . ILE A 1 75 ? 3.732 -1.021 -11.906 1.00 93.44 75 ILE A CA 1
ATOM 573 C C . ILE A 1 75 ? 3.920 -0.495 -13.330 1.00 93.44 75 ILE A C 1
ATOM 575 O O . ILE A 1 75 ? 4.786 -0.987 -14.042 1.00 93.44 75 ILE A O 1
ATOM 579 N N . LEU A 1 76 ? 3.150 0.518 -13.742 1.00 95.31 76 LEU A N 1
ATOM 580 C CA . LEU A 1 76 ? 3.296 1.119 -15.070 1.00 95.31 76 LEU A CA 1
ATOM 581 C C . LEU A 1 76 ? 4.701 1.686 -15.276 1.00 95.31 76 LEU A C 1
ATOM 583 O O . LEU A 1 76 ? 5.310 1.432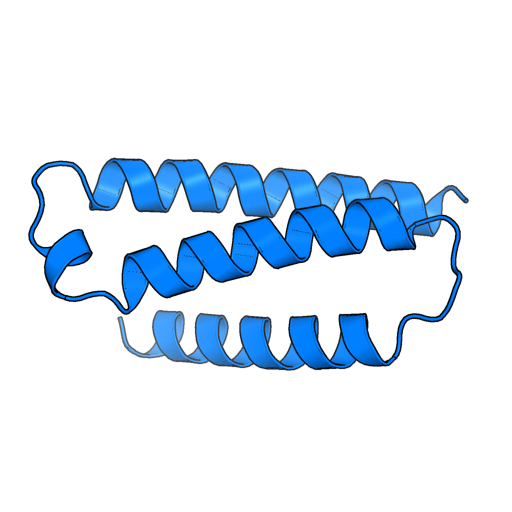 -16.306 1.00 95.31 76 LEU A O 1
ATOM 587 N N . HIS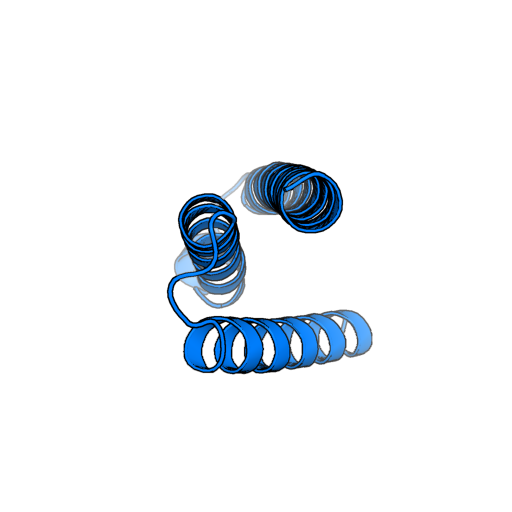 A 1 77 ? 5.233 2.403 -14.287 1.00 91.62 77 HIS A N 1
ATOM 588 C CA . HIS A 1 77 ? 6.588 2.936 -14.336 1.00 91.62 77 HIS A CA 1
ATOM 589 C C . HIS A 1 77 ? 7.615 1.804 -14.455 1.00 91.62 77 HIS A C 1
ATOM 591 O O . HIS A 1 77 ? 8.415 1.833 -15.374 1.00 91.62 77 HIS A O 1
ATOM 597 N N . ALA A 1 78 ? 7.522 0.765 -13.619 1.00 90.31 78 ALA A N 1
ATOM 598 C CA . ALA A 1 78 ? 8.432 -0.382 -13.644 1.00 90.31 78 ALA A CA 1
ATOM 599 C C . ALA A 1 78 ? 8.360 -1.230 -14.926 1.00 90.31 78 ALA A C 1
ATOM 601 O O . ALA A 1 78 ? 9.315 -1.929 -15.237 1.00 90.31 78 ALA A O 1
ATOM 602 N N . VAL A 1 79 ? 7.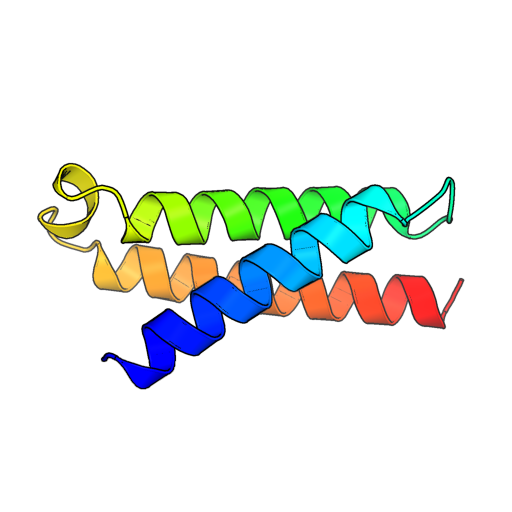230 -1.221 -15.637 1.00 92.12 79 VAL A N 1
ATOM 603 C CA . VAL A 1 79 ? 7.066 -1.952 -16.906 1.00 92.12 79 VAL A CA 1
ATOM 604 C C . VAL A 1 79 ? 7.538 -1.121 -18.102 1.00 92.12 79 VAL A C 1
ATOM 606 O O . VAL A 1 79 ? 7.967 -1.687 -19.104 1.00 92.12 79 VAL A O 1
ATOM 609 N N . LEU A 1 80 ? 7.434 0.207 -18.024 1.00 91.69 80 LEU A N 1
ATOM 610 C CA . LEU A 1 80 ? 7.776 1.119 -19.120 1.00 91.69 80 LEU A CA 1
ATOM 611 C C . LEU A 1 80 ? 9.229 1.616 -19.089 1.00 91.69 80 LEU A C 1
ATOM 613 O O . LEU A 1 80 ? 9.661 2.227 -20.066 1.00 91.69 80 LEU A O 1
ATOM 617 N N . THR A 1 81 ? 9.960 1.387 -17.996 1.00 80.88 81 THR A N 1
ATOM 618 C CA . THR A 1 81 ? 11.376 1.763 -17.823 1.00 80.88 81 THR A CA 1
ATOM 619 C C . THR A 1 81 ? 12.233 0.546 -17.550 1.00 80.88 81 THR A C 1
ATOM 621 O O . THR A 1 81 ? 13.306 0.438 -18.176 1.00 80.88 81 THR A O 1
#

Secondary structure (DSSP, 8-state):
-HHHHHHHHHHHHHHHHHHHH--S-TTHHHHHHHHHHHHHHHHHHH-HHHHTSTTHHHHHHHHHHHHHHHHHHHHHHHHH-

Organism: NCBI:txid2838692

Radius of gyration: 13.78 Å; chains: 1; bounding box: 34×22×38 Å

Sequence (81 aa):
MIRHVCYAIALTVCALLHGLMANDAPAMLSGKIAWIALMLLILSAVSRRMRTRPGWAKVHRILSACVFLLILVHILHAVLT

pLDDT: mean 90.61, std 5.22, range [71.12, 97.5]

Foldseek 3Di:
DVVVVVVLVVCLV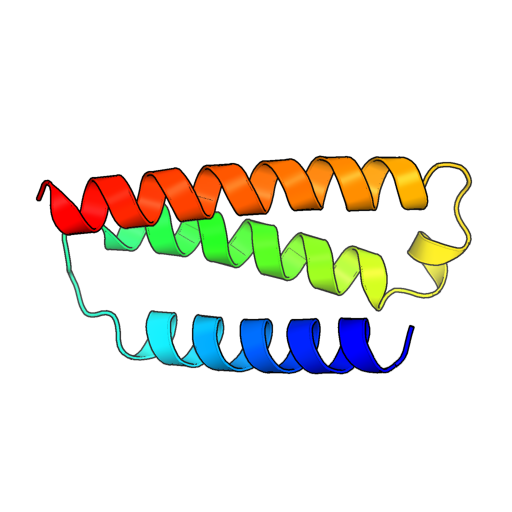VLVVCLVPDDPDPLNVLSVVLNVLSVVLVCCVPPPVNVPDPCSVVVSVVSVVVSVVSVVVSVVVNVVD